Protein AF-A0AA87IPM8-F1 (afdb_monomer_lite)

Secondary structure (DSSP, 8-state):
---SPPPGGGSS-SSS--HHHHHHT-----S--S---SS--HHHHHHHHHHTHHHHHHHHHHH--SEEEEETTHHHHHHHHT--EEE-TTS-EEEEETTEEEEEE--TTSSS-HHHHHHHHHHHHHHTT-

Sequence (130 aa):
MQQGFPPYKKLIPSHSASITDGLLSIATTNIKKTGGAGQSNLKEIKEHARFNKALWMKEIEIMNPDIVICGGTFSIIQEILGFDVTEFDSGANIGKYEDRLFIDFNHPMYRISPKLFYAYFKETMQTLGY

Structure (mmCIF, N/CA/C/O backbone):
data_AF-A0AA87IPM8-F1
#
_entry.id   AF-A0AA87IPM8-F1
#
loop_
_atom_site.group_PDB
_atom_site.id
_atom_site.type_symbol
_atom_site.label_atom_id
_atom_site.label_alt_id
_atom_site.label_comp_id
_atom_site.label_asym_id
_atom_site.label_entity_id
_atom_site.label_seq_id
_atom_site.pdbx_PDB_ins_code
_atom_site.Cartn_x
_atom_site.Cartn_y
_atom_site.Cartn_z
_atom_site.occupancy
_atom_site.B_iso_or_equiv
_atom_site.auth_seq_id
_atom_site.auth_comp_id
_atom_site.auth_asym_id
_atom_site.auth_atom_id
_atom_site.pdbx_PDB_model_num
ATOM 1 N N . MET A 1 1 ? 0.864 13.233 -39.295 1.00 46.19 1 MET A N 1
ATOM 2 C CA . MET A 1 1 ? 2.126 12.506 -39.556 1.00 46.19 1 MET A CA 1
ATOM 3 C C . MET A 1 1 ? 2.893 12.387 -38.246 1.00 46.19 1 MET A C 1
ATOM 5 O O . MET A 1 1 ? 3.299 13.410 -37.714 1.00 46.19 1 MET A O 1
ATOM 9 N N . GLN A 1 2 ? 3.020 11.178 -37.690 1.00 47.06 2 GLN A N 1
ATOM 10 C CA . GLN A 1 2 ? 3.902 10.908 -36.547 1.00 47.06 2 GLN A CA 1
ATOM 11 C C . GLN A 1 2 ? 5.350 10.868 -37.055 1.00 47.06 2 GLN A C 1
ATOM 13 O O . GLN A 1 2 ? 5.671 10.092 -37.952 1.00 47.06 2 GLN A O 1
ATOM 18 N N . GLN A 1 3 ? 6.199 11.749 -36.528 1.00 57.28 3 GLN A N 1
ATOM 19 C CA . GLN A 1 3 ? 7.603 11.876 -36.911 1.00 57.28 3 GLN A CA 1
ATOM 20 C C . GLN A 1 3 ? 8.435 10.723 -36.333 1.00 57.28 3 GLN A C 1
ATOM 22 O O . GLN A 1 3 ? 8.852 10.783 -35.183 1.00 57.28 3 GLN A O 1
ATOM 27 N N . GLY A 1 4 ? 8.650 9.656 -37.106 1.00 66.00 4 GLY A N 1
ATOM 28 C CA . GLY A 1 4 ? 9.653 8.625 -36.793 1.00 66.00 4 GLY A CA 1
ATOM 29 C C . GLY A 1 4 ? 9.378 7.733 -35.573 1.00 66.00 4 GLY A C 1
ATOM 30 O O . GLY A 1 4 ? 10.166 6.831 -35.306 1.00 66.00 4 GLY A O 1
ATOM 31 N N . PHE A 1 5 ? 8.270 7.924 -34.853 1.00 52.34 5 PHE A N 1
ATOM 32 C CA . PHE A 1 5 ? 7.871 7.030 -33.767 1.00 52.34 5 PHE A CA 1
ATOM 33 C C . PHE A 1 5 ? 7.184 5.776 -34.326 1.00 52.34 5 PHE A C 1
ATOM 35 O O . PHE A 1 5 ? 6.280 5.901 -35.160 1.00 52.34 5 PHE A O 1
ATOM 42 N N . PRO A 1 6 ? 7.574 4.563 -33.888 1.00 60.72 6 PRO A N 1
ATOM 43 C CA . PRO A 1 6 ? 6.899 3.350 -34.317 1.00 60.72 6 PRO A CA 1
ATOM 44 C C . PRO A 1 6 ? 5.420 3.389 -33.88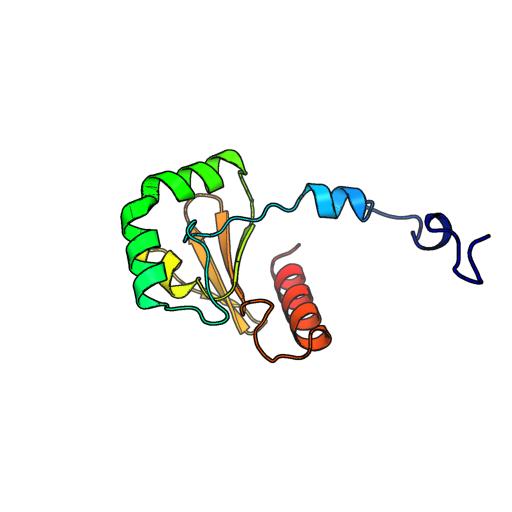8 1.00 60.72 6 PRO A C 1
ATOM 46 O O . PRO A 1 6 ? 5.105 3.881 -32.802 1.00 60.72 6 PRO A O 1
ATOM 49 N N . PRO A 1 7 ? 4.497 2.863 -34.714 1.00 62.78 7 PRO A N 1
ATOM 50 C CA . PRO A 1 7 ? 3.089 2.756 -34.353 1.00 62.78 7 PRO A CA 1
ATOM 51 C C . PRO A 1 7 ? 2.935 1.998 -33.033 1.00 62.78 7 PRO A C 1
ATOM 53 O O . PRO A 1 7 ? 3.564 0.957 -32.865 1.00 62.78 7 PRO A O 1
ATOM 56 N N . TYR A 1 8 ? 2.052 2.463 -32.145 1.00 53.88 8 TYR A N 1
ATOM 57 C CA . TYR A 1 8 ? 1.788 1.850 -30.831 1.00 53.88 8 TYR A CA 1
ATOM 58 C C . TYR A 1 8 ? 1.608 0.320 -30.902 1.00 53.88 8 TYR A C 1
ATOM 60 O O . TYR A 1 8 ? 2.150 -0.422 -30.092 1.00 53.88 8 TYR A O 1
ATOM 68 N N . LYS A 1 9 ? 0.946 -0.166 -31.961 1.00 55.66 9 LYS A N 1
ATOM 69 C CA . LYS A 1 9 ? 0.723 -1.597 -32.221 1.00 55.66 9 LYS A CA 1
ATOM 70 C C . LYS A 1 9 ? 1.999 -2.426 -32.449 1.00 55.66 9 LYS A C 1
ATOM 72 O O . LYS A 1 9 ? 1.942 -3.636 -32.297 1.00 55.66 9 LYS A O 1
ATOM 77 N N . LYS A 1 10 ? 3.130 -1.814 -32.825 1.00 54.72 10 LYS A N 1
ATOM 78 C CA . LYS A 1 10 ? 4.421 -2.505 -33.026 1.00 54.72 10 LYS A CA 1
ATOM 79 C C . LYS A 1 10 ? 5.241 -2.656 -31.740 1.00 54.72 10 LYS A C 1
ATOM 81 O O . LYS A 1 10 ? 6.250 -3.349 -31.768 1.00 54.72 10 LYS A O 1
ATOM 86 N N . LEU A 1 11 ? 4.842 -2.002 -30.648 1.00 56.22 11 LEU A N 1
ATOM 87 C CA . LEU A 1 11 ? 5.552 -2.038 -29.365 1.00 56.22 11 LEU A CA 1
ATOM 88 C C . LEU A 1 11 ? 5.028 -3.113 -28.408 1.00 56.22 11 LEU A C 1
ATOM 90 O O . LEU A 1 11 ? 5.599 -3.271 -27.337 1.00 56.22 11 LEU A O 1
ATOM 94 N N . ILE A 1 12 ? 3.961 -3.830 -28.771 1.00 55.81 12 ILE A N 1
ATOM 95 C CA . ILE A 1 12 ? 3.390 -4.897 -27.947 1.00 55.81 12 ILE A CA 1
ATOM 96 C C . ILE A 1 12 ? 3.920 -6.227 -28.495 1.00 55.81 12 ILE A C 1
ATOM 98 O O . ILE A 1 12 ? 3.480 -6.648 -29.569 1.00 55.81 12 ILE A O 1
ATOM 102 N N . PRO A 1 13 ? 4.878 -6.890 -27.822 1.00 51.78 13 PRO A N 1
ATOM 103 C CA . PRO A 1 13 ? 5.239 -8.254 -28.164 1.00 51.78 13 PRO A CA 1
ATOM 104 C C . PRO A 1 13 ? 4.005 -9.133 -27.973 1.00 51.78 13 PRO A C 1
ATOM 106 O O . PRO A 1 13 ? 3.280 -9.015 -26.988 1.00 51.78 13 PRO A O 1
ATOM 109 N N . SER A 1 14 ? 3.753 -10.012 -28.933 1.00 55.81 14 SER A N 1
ATOM 110 C CA . SER A 1 14 ? 2.668 -10.980 -28.877 1.00 55.81 14 SER A CA 1
ATOM 111 C C . SER A 1 14 ? 2.956 -12.050 -27.817 1.00 55.81 14 SER A C 1
ATOM 113 O O . SER A 1 14 ? 3.456 -13.115 -28.170 1.00 55.81 14 SER A O 1
ATOM 115 N N . HIS A 1 15 ? 2.670 -11.767 -26.544 1.00 52.03 15 HIS A N 1
ATOM 116 C CA . HIS A 1 15 ? 2.249 -12.721 -25.506 1.00 52.03 15 HIS A CA 1
ATOM 117 C C . HIS A 1 15 ? 1.849 -11.964 -24.222 1.00 52.03 15 HIS A C 1
ATOM 119 O O . HIS A 1 15 ? 2.567 -11.068 -23.796 1.00 52.03 15 HIS A O 1
ATOM 125 N N . SER A 1 16 ? 0.721 -12.377 -23.622 1.00 56.22 16 SER A N 1
ATOM 126 C CA . SER A 1 16 ? 0.261 -12.126 -22.236 1.00 56.22 16 SER A CA 1
ATOM 127 C C . SER A 1 16 ? 0.065 -10.668 -21.759 1.00 56.22 16 SER A C 1
ATOM 129 O O . SER A 1 16 ? 1.033 -9.971 -21.492 1.00 56.22 16 SER A O 1
ATOM 131 N N . ALA A 1 17 ? -1.212 -10.292 -21.561 1.00 57.84 17 ALA A N 1
ATOM 132 C CA . ALA A 1 17 ? -1.760 -9.046 -20.987 1.00 57.84 17 ALA A CA 1
ATOM 133 C C . ALA A 1 17 ? -1.382 -7.726 -21.695 1.00 57.84 17 ALA A C 1
ATOM 135 O O . ALA A 1 17 ? -0.217 -7.351 -21.816 1.00 57.84 17 ALA A O 1
ATOM 136 N N . SER A 1 18 ? -2.386 -6.970 -22.153 1.00 74.31 18 SER A N 1
ATOM 137 C CA . SER A 1 18 ? -2.154 -5.618 -22.672 1.00 74.31 18 SER A CA 1
ATOM 138 C C . SER A 1 18 ? -1.695 -4.701 -21.534 1.00 74.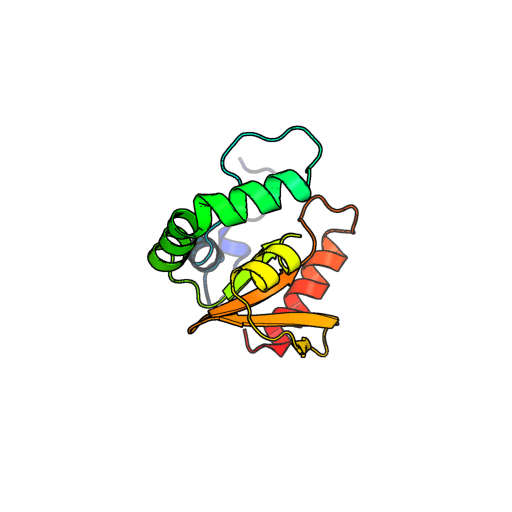31 18 SER A C 1
ATOM 140 O O . SER A 1 18 ? -2.193 -4.808 -20.416 1.00 74.31 18 SER A O 1
ATOM 142 N N . ILE A 1 19 ? -0.828 -3.719 -21.819 1.00 78.44 19 ILE A N 1
ATOM 143 C CA . ILE A 1 19 ? -0.543 -2.607 -20.885 1.00 78.44 19 ILE A CA 1
ATOM 144 C C . ILE A 1 19 ? -1.859 -1.984 -20.390 1.00 78.44 19 ILE A C 1
ATOM 146 O O . ILE A 1 19 ? -1.964 -1.574 -19.239 1.00 78.44 19 ILE A O 1
ATOM 150 N N . THR A 1 20 ? -2.876 -1.945 -21.255 1.00 81.62 20 THR A N 1
ATOM 151 C CA . THR A 1 20 ? -4.227 -1.497 -20.909 1.00 81.62 20 THR A CA 1
ATOM 152 C C . THR A 1 20 ? -4.846 -2.330 -19.791 1.00 81.62 20 THR A C 1
ATOM 154 O O . THR A 1 20 ? -5.390 -1.748 -18.862 1.00 81.62 20 THR A O 1
ATOM 157 N N . ASP A 1 21 ? -4.732 -3.656 -19.848 1.00 82.38 21 ASP A N 1
ATOM 158 C CA . ASP A 1 21 ? -5.311 -4.549 -18.841 1.00 82.38 21 ASP A CA 1
ATOM 159 C C . ASP A 1 21 ? -4.626 -4.337 -17.486 1.00 82.38 21 ASP A C 1
ATOM 161 O O . ASP A 1 21 ? -5.298 -4.213 -16.467 1.00 82.38 21 ASP A O 1
ATOM 165 N N . GLY A 1 22 ? -3.296 -4.178 -17.490 1.00 83.06 22 GLY A N 1
ATOM 166 C CA . GLY A 1 22 ? -2.535 -3.861 -16.279 1.00 83.06 22 GLY A CA 1
ATOM 167 C C . GLY A 1 22 ? -2.855 -2.480 -15.696 1.00 83.06 22 GLY A C 1
ATOM 168 O O . GLY A 1 22 ? -2.867 -2.304 -14.484 1.00 83.06 22 GLY A O 1
ATOM 169 N N . LEU A 1 23 ? -3.155 -1.481 -16.531 1.00 85.00 23 LEU A N 1
ATOM 170 C CA . LEU A 1 23 ? -3.605 -0.175 -16.036 1.00 85.00 23 LEU A CA 1
ATOM 171 C C . LEU A 1 23 ? -5.018 -0.240 -15.442 1.00 85.00 23 LEU A C 1
ATOM 173 O O . LEU A 1 23 ? -5.306 0.486 -14.494 1.00 85.00 23 LEU A O 1
ATOM 177 N N . LEU A 1 24 ? -5.887 -1.101 -15.979 1.00 88.19 24 LEU A N 1
ATOM 178 C CA . LEU A 1 24 ? -7.244 -1.310 -15.467 1.00 88.19 24 LEU A CA 1
ATOM 179 C C . LEU A 1 24 ? -7.276 -2.116 -14.160 1.00 88.19 24 LEU A C 1
ATOM 181 O O . LEU A 1 24 ? -8.267 -2.039 -13.439 1.00 88.19 24 LEU A O 1
ATOM 185 N N . SER A 1 25 ? -6.205 -2.842 -13.827 1.00 88.69 25 SER A N 1
ATOM 186 C CA . SER A 1 25 ? -6.069 -3.571 -12.559 1.00 88.69 25 SER A CA 1
ATOM 187 C C . SER A 1 25 ? -5.471 -2.732 -11.424 1.00 88.69 25 SER A C 1
ATOM 189 O O . SER A 1 25 ? -5.160 -3.271 -10.365 1.00 88.69 25 SER A O 1
ATOM 191 N N . ILE A 1 26 ? -5.263 -1.427 -11.629 1.00 92.50 26 ILE A N 1
ATOM 192 C CA . ILE A 1 26 ? -4.665 -0.530 -10.635 1.00 92.50 26 ILE A CA 1
ATOM 193 C C . ILE A 1 26 ? -5.683 0.531 -10.225 1.00 92.50 26 ILE A C 1
ATOM 195 O O . ILE A 1 26 ? -6.271 1.219 -11.057 1.00 92.50 26 ILE A O 1
ATOM 199 N N . ALA A 1 27 ? -5.820 0.725 -8.916 1.00 94.62 27 ALA A N 1
ATOM 200 C CA . ALA A 1 27 ? -6.545 1.841 -8.331 1.00 94.62 27 ALA A CA 1
ATOM 201 C C . ALA A 1 27 ? -5.634 2.620 -7.377 1.00 94.62 27 ALA A C 1
ATOM 203 O O . ALA A 1 27 ? -4.655 2.092 -6.849 1.00 94.62 27 ALA A O 1
ATOM 204 N N . THR A 1 28 ? -5.947 3.897 -7.160 1.00 93.94 28 THR A N 1
ATOM 205 C CA . THR A 1 28 ? -5.202 4.744 -6.223 1.00 93.94 28 THR A CA 1
ATOM 206 C C . THR A 1 28 ? -6.160 5.440 -5.278 1.00 93.94 28 THR A C 1
ATOM 208 O O . THR A 1 28 ? -7.229 5.903 -5.674 1.00 93.94 28 THR A O 1
ATOM 211 N N . THR A 1 29 ? -5.770 5.525 -4.011 1.00 94.06 29 THR A N 1
ATOM 212 C CA . THR A 1 29 ? -6.486 6.307 -3.013 1.00 94.06 29 THR A CA 1
ATOM 213 C C . THR A 1 29 ? -5.504 6.943 -2.040 1.00 94.06 29 THR A C 1
ATOM 215 O O . THR A 1 29 ? -4.444 6.391 -1.751 1.00 94.06 29 THR A O 1
ATOM 218 N N . ASN A 1 30 ? -5.870 8.111 -1.520 1.00 91.94 30 ASN A N 1
ATOM 219 C CA . ASN A 1 30 ? -5.135 8.783 -0.459 1.00 91.94 30 ASN A CA 1
ATOM 220 C C . ASN A 1 30 ? -5.842 8.579 0.882 1.00 91.94 30 ASN A C 1
ATOM 222 O O . ASN A 1 30 ? -7.055 8.765 0.980 1.00 91.94 30 ASN A O 1
ATOM 226 N N . ILE A 1 31 ? -5.067 8.305 1.932 1.00 92.31 31 ILE A N 1
ATOM 227 C CA . ILE A 1 31 ? -5.567 8.217 3.314 1.00 92.31 31 ILE A CA 1
ATOM 228 C C . ILE A 1 31 ? -6.070 9.588 3.804 1.00 92.31 31 ILE A C 1
ATOM 230 O O . ILE A 1 31 ? -7.081 9.694 4.496 1.00 92.31 31 ILE A O 1
ATOM 234 N N . LYS A 1 32 ? -5.371 10.660 3.413 1.00 90.94 32 LYS A N 1
ATOM 235 C CA . LYS A 1 32 ? -5.775 12.050 3.640 1.00 90.94 32 LYS A CA 1
ATOM 236 C C . LYS A 1 32 ? -6.401 12.603 2.359 1.00 90.94 32 LYS A C 1
ATOM 238 O O . LYS A 1 32 ? -5.745 12.636 1.323 1.00 90.94 32 LYS A O 1
ATOM 243 N N . LYS A 1 33 ? -7.657 13.054 2.428 1.00 88.38 33 LYS A N 1
ATOM 244 C CA . LYS A 1 33 ? -8.416 13.547 1.257 1.00 88.38 33 LYS A CA 1
ATOM 245 C C . LYS A 1 33 ? -8.328 15.053 1.025 1.00 88.38 33 LYS A C 1
ATOM 247 O O . LYS A 1 33 ? -8.708 15.537 -0.033 1.00 88.38 33 LYS A O 1
ATOM 252 N N . THR A 1 34 ? -7.845 15.806 2.003 1.00 85.06 34 THR A N 1
ATOM 253 C CA . THR A 1 34 ? -7.618 17.245 1.841 1.00 85.06 34 THR A CA 1
ATOM 254 C C . THR A 1 34 ? -6.404 17.485 0.948 1.00 85.06 34 THR A C 1
ATOM 256 O O . THR A 1 34 ? -5.432 16.730 1.030 1.00 85.06 34 THR A O 1
ATOM 259 N N . GLY A 1 35 ? -6.413 18.573 0.179 1.00 76.12 35 GLY A N 1
ATOM 260 C CA . GLY A 1 35 ? -5.245 18.996 -0.595 1.00 76.12 35 GLY A CA 1
ATOM 261 C C . GLY A 1 35 ? -3.984 19.140 0.268 1.00 76.12 35 GLY A C 1
ATOM 262 O O . GLY A 1 35 ? -4.053 19.500 1.446 1.00 76.12 35 GLY A O 1
ATOM 263 N N . GLY A 1 36 ? -2.834 18.820 -0.322 1.00 69.25 36 GLY A N 1
ATOM 264 C CA . GLY A 1 36 ? -1.517 19.010 0.282 1.00 69.25 36 GLY A CA 1
ATOM 265 C C . GLY A 1 36 ? -0.777 20.202 -0.324 1.00 69.25 36 GLY A C 1
ATOM 266 O O . GLY A 1 36 ? -1.125 20.688 -1.399 1.00 69.25 36 GLY A O 1
ATOM 267 N N . ALA A 1 37 ? 0.270 20.648 0.365 1.00 71.94 37 ALA A N 1
ATOM 268 C CA . ALA A 1 37 ? 1.309 21.497 -0.214 1.00 71.94 37 ALA A CA 1
ATOM 269 C C . ALA A 1 37 ? 2.466 20.616 -0.734 1.00 71.94 37 ALA A C 1
ATOM 271 O O . ALA A 1 37 ? 2.373 19.391 -0.734 1.00 71.94 37 ALA A O 1
ATOM 272 N N . GLY A 1 38 ? 3.599 21.209 -1.123 1.00 73.44 38 GLY A N 1
ATOM 273 C CA . GLY A 1 38 ? 4.798 20.462 -1.546 1.00 73.44 38 GLY A CA 1
ATOM 274 C C . GLY A 1 38 ? 5.479 19.624 -0.447 1.00 73.44 38 GLY A C 1
ATOM 275 O O . GLY A 1 38 ? 6.564 19.095 -0.674 1.00 73.44 38 GLY A O 1
ATOM 276 N N . GLN A 1 39 ? 4.884 19.529 0.745 1.00 74.31 39 GLN A N 1
ATOM 277 C CA . GLN A 1 39 ? 5.380 18.765 1.887 1.00 74.31 39 GLN A CA 1
ATOM 278 C C . GLN A 1 39 ? 4.235 17.990 2.544 1.00 74.31 39 GLN A C 1
ATOM 280 O O . GLN A 1 39 ? 3.089 18.439 2.555 1.00 74.31 39 GLN A O 1
ATOM 285 N N . SER A 1 40 ? 4.570 16.833 3.112 1.00 80.50 40 SER A N 1
ATOM 286 C CA . SER A 1 40 ? 3.638 15.970 3.840 1.00 80.50 40 SER A CA 1
ATOM 287 C C . SER A 1 40 ? 3.930 16.010 5.338 1.00 80.50 40 SER A C 1
ATOM 289 O O . SER A 1 40 ? 5.086 15.909 5.744 1.00 80.50 40 SER A O 1
ATOM 291 N N . ASN A 1 41 ? 2.886 16.120 6.162 1.00 88.06 41 ASN A N 1
ATOM 292 C CA . ASN A 1 41 ? 2.990 16.035 7.617 1.00 88.06 41 ASN A CA 1
ATOM 293 C C . ASN A 1 41 ? 2.482 14.664 8.089 1.00 88.06 41 ASN A C 1
ATOM 295 O O . ASN A 1 41 ? 1.280 14.407 8.088 1.00 88.06 41 ASN A O 1
ATOM 299 N N . LEU A 1 42 ? 3.398 13.783 8.506 1.00 88.44 42 LEU A N 1
ATOM 300 C CA . LEU A 1 42 ? 3.061 12.420 8.937 1.00 88.44 42 LEU A CA 1
ATOM 301 C C . LEU A 1 42 ? 2.107 12.383 10.137 1.00 88.44 42 LEU A C 1
ATOM 303 O O . LEU A 1 42 ? 1.261 11.494 10.207 1.00 88.44 42 LEU A O 1
ATOM 307 N N . LYS A 1 43 ? 2.205 13.348 11.060 1.00 91.88 43 LYS A N 1
ATOM 308 C CA . LYS A 1 43 ? 1.303 13.431 12.215 1.00 91.88 43 LYS A CA 1
ATOM 309 C C . LYS A 1 43 ? -0.128 13.712 11.762 1.00 91.88 43 LYS A C 1
ATOM 311 O O . LYS A 1 43 ? -1.042 13.000 12.162 1.00 91.88 43 LYS A O 1
ATOM 316 N N . GLU A 1 44 ? -0.298 14.688 10.877 1.00 92.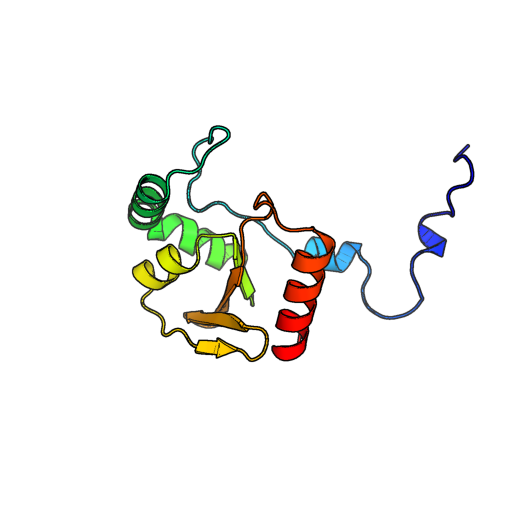62 44 GLU A N 1
ATOM 317 C CA . GLU A 1 44 ? -1.603 15.045 10.314 1.00 92.62 44 GLU A CA 1
ATOM 318 C C . GLU A 1 44 ? -2.190 13.882 9.491 1.00 92.62 44 GLU A C 1
ATOM 320 O O . GLU A 1 44 ? -3.360 13.535 9.637 1.00 92.62 44 GLU A O 1
ATOM 325 N N . ILE A 1 45 ? -1.366 13.217 8.668 1.00 93.69 45 ILE A N 1
ATOM 326 C CA . ILE A 1 45 ? -1.782 12.026 7.908 1.00 93.69 45 ILE A CA 1
ATOM 327 C C . ILE A 1 45 ? -2.275 10.935 8.859 1.00 93.69 45 ILE A C 1
ATOM 329 O O . ILE A 1 45 ? -3.341 10.368 8.632 1.00 93.69 45 ILE A O 1
ATOM 333 N N . LYS A 1 46 ? -1.535 10.663 9.938 1.00 95.56 46 LYS A N 1
ATOM 334 C CA . LYS A 1 46 ? -1.898 9.664 10.948 1.00 95.56 46 LYS A CA 1
ATOM 335 C C . LYS A 1 46 ? -3.196 10.016 11.678 1.00 95.56 46 LYS A C 1
ATOM 337 O O . LYS A 1 46 ? -4.017 9.131 11.916 1.00 95.56 46 LYS A O 1
ATOM 342 N N . GLU A 1 47 ? -3.407 11.284 12.016 1.00 95.25 47 GLU A N 1
ATOM 343 C CA . GLU A 1 47 ? -4.654 11.763 12.624 1.00 95.25 47 GLU A CA 1
ATOM 344 C C . GLU A 1 47 ? -5.848 11.546 11.684 1.00 95.25 47 GLU A C 1
ATOM 346 O O . GLU A 1 47 ? -6.844 10.944 12.090 1.00 95.25 47 GLU A O 1
ATOM 351 N N . HIS A 1 48 ? -5.720 11.918 10.406 1.00 95.06 48 HIS A N 1
ATOM 352 C CA . HIS A 1 48 ? -6.754 11.656 9.401 1.00 95.06 48 HIS A CA 1
ATOM 353 C C . HIS A 1 48 ? -6.992 10.164 9.160 1.00 95.06 48 HIS A C 1
ATOM 355 O O . HIS A 1 48 ? -8.144 9.758 9.016 1.00 95.06 48 HIS A O 1
ATOM 361 N N . ALA A 1 49 ? -5.930 9.356 9.135 1.00 96.00 49 ALA A N 1
ATOM 362 C CA . ALA A 1 49 ? -6.009 7.910 8.961 1.00 96.00 49 ALA A CA 1
ATOM 363 C C . ALA A 1 49 ? -6.827 7.256 10.077 1.00 96.00 49 ALA A C 1
ATOM 365 O O . ALA A 1 49 ? -7.683 6.413 9.815 1.00 96.00 49 ALA A O 1
ATOM 366 N N . ARG A 1 50 ? -6.591 7.671 11.327 1.00 96.81 50 ARG A N 1
ATOM 367 C CA . ARG A 1 50 ? -7.333 7.177 12.491 1.00 96.81 50 ARG A CA 1
ATOM 368 C C . ARG A 1 50 ? -8.779 7.653 12.474 1.00 96.81 50 ARG A C 1
ATOM 370 O O . ARG A 1 50 ? -9.682 6.834 12.605 1.00 96.81 50 ARG A O 1
ATOM 377 N N . PHE A 1 51 ? -8.994 8.955 12.283 1.00 96.81 51 PHE A N 1
ATOM 378 C CA . PHE A 1 51 ? -10.329 9.554 12.309 1.00 96.81 51 PHE A CA 1
ATOM 379 C C . PHE A 1 51 ? -11.238 8.983 11.211 1.00 96.81 51 PHE A C 1
ATOM 381 O O . PHE A 1 51 ? -12.392 8.657 11.468 1.00 96.81 51 PHE A O 1
ATOM 388 N N . ASN A 1 52 ? -10.700 8.787 10.004 1.00 96.00 52 ASN A N 1
ATOM 389 C CA . ASN A 1 52 ? -11.455 8.312 8.844 1.00 96.00 52 ASN A CA 1
ATOM 390 C C . ASN A 1 52 ? -11.298 6.807 8.575 1.00 96.00 52 ASN A C 1
ATOM 392 O O . ASN A 1 52 ? -11.559 6.382 7.450 1.00 96.00 52 ASN A O 1
ATOM 396 N N . LYS A 1 53 ? -10.888 5.997 9.568 1.00 96.31 53 LYS A N 1
ATOM 397 C CA . LYS A 1 53 ? -10.634 4.549 9.401 1.00 96.31 53 LYS A CA 1
ATOM 398 C C . LYS A 1 53 ? -11.726 3.831 8.616 1.00 96.31 53 LYS A C 1
ATOM 400 O O . LYS A 1 53 ? -11.437 3.153 7.637 1.00 96.31 53 LYS A O 1
ATOM 405 N N . ALA A 1 54 ? -12.979 4.018 9.023 1.00 96.81 54 ALA A N 1
ATOM 406 C CA . ALA A 1 54 ? -14.116 3.363 8.386 1.00 96.81 54 ALA A CA 1
ATOM 407 C C . ALA A 1 54 ? -14.269 3.739 6.900 1.00 96.81 54 ALA A C 1
ATOM 409 O O . ALA A 1 54 ? -14.620 2.889 6.090 1.00 96.81 54 ALA A O 1
ATOM 410 N N . LEU A 1 55 ? -13.976 4.991 6.531 1.00 96.31 55 LEU A N 1
ATOM 411 C CA . LEU A 1 55 ? -14.144 5.476 5.162 1.00 96.31 55 LEU A CA 1
ATOM 412 C C . LEU A 1 55 ? -13.097 4.885 4.218 1.00 96.31 55 LEU A C 1
ATOM 414 O O . LEU A 1 55 ? -13.463 4.325 3.191 1.00 96.31 55 LEU A O 1
ATOM 418 N N . TRP A 1 56 ? -11.807 4.965 4.553 1.00 96.00 56 TRP A N 1
ATOM 419 C CA . TRP A 1 56 ? -10.774 4.437 3.654 1.00 96.00 56 TRP A CA 1
ATOM 420 C C . TRP A 1 56 ? -10.717 2.904 3.662 1.00 96.00 56 TRP A C 1
ATOM 422 O O . TRP A 1 56 ? -10.396 2.313 2.636 1.00 96.00 56 TRP A O 1
ATOM 432 N N . MET A 1 57 ? -11.110 2.237 4.754 1.00 96.25 57 MET A N 1
ATOM 433 C CA . MET A 1 57 ? -11.329 0.785 4.721 1.00 96.25 57 MET A CA 1
ATOM 434 C C . MET A 1 57 ? -12.486 0.414 3.792 1.00 96.25 57 MET A C 1
ATOM 436 O O . MET A 1 57 ? -12.373 -0.558 3.051 1.00 96.25 57 MET A O 1
ATOM 440 N N . LYS A 1 58 ? -13.564 1.214 3.759 1.00 96.88 58 LYS A N 1
ATOM 441 C CA . LYS A 1 58 ? -14.656 1.003 2.801 1.00 96.88 58 LYS A CA 1
ATOM 442 C C . LYS A 1 58 ? -14.194 1.183 1.355 1.00 96.88 58 LYS A C 1
ATOM 444 O O . LYS A 1 58 ? -14.643 0.451 0.482 1.00 96.88 58 LYS A O 1
ATOM 449 N N . GLU A 1 59 ? -13.280 2.114 1.090 1.00 97.00 59 GLU A N 1
ATOM 450 C CA . GLU A 1 59 ? -12.659 2.244 -0.234 1.00 97.00 59 GLU A CA 1
ATOM 451 C C . GLU A 1 59 ? -11.843 0.998 -0.604 1.00 97.00 59 GLU A C 1
ATOM 453 O O . GLU A 1 59 ? -11.979 0.507 -1.721 1.00 97.00 59 GLU A O 1
ATOM 458 N N . ILE A 1 60 ? -11.036 0.461 0.321 1.00 96.38 60 ILE A N 1
ATOM 459 C CA . ILE A 1 60 ? -10.294 -0.795 0.106 1.00 96.38 60 ILE A CA 1
ATOM 460 C C . ILE A 1 60 ? -11.261 -1.949 -0.173 1.00 96.38 60 ILE A C 1
ATOM 462 O O . ILE A 1 60 ? -11.022 -2.728 -1.088 1.00 96.38 60 ILE A O 1
ATOM 466 N N . GLU A 1 61 ? -12.369 -2.038 0.561 1.00 96.06 61 GLU A N 1
ATOM 467 C CA . GLU A 1 61 ? -13.408 -3.046 0.329 1.00 96.06 61 GLU A CA 1
ATOM 468 C C . GLU A 1 61 ? -14.030 -2.914 -1.072 1.00 96.06 61 GLU A C 1
ATOM 470 O O . GLU A 1 61 ? -14.164 -3.910 -1.773 1.00 96.06 61 GLU A O 1
ATOM 475 N N . ILE A 1 62 ? -14.367 -1.692 -1.507 1.00 96.06 62 ILE A N 1
ATOM 476 C CA . ILE A 1 62 ? -14.959 -1.426 -2.831 1.00 96.06 62 ILE A CA 1
ATOM 477 C C . ILE A 1 62 ? -13.983 -1.764 -3.962 1.00 96.06 62 ILE A C 1
ATOM 479 O O . ILE A 1 62 ? -14.389 -2.342 -4.967 1.00 96.06 62 ILE A O 1
ATOM 483 N N . MET A 1 63 ? -12.711 -1.384 -3.819 1.00 95.38 63 MET A N 1
ATOM 484 C CA . MET A 1 63 ? -11.674 -1.683 -4.813 1.00 95.38 63 MET A CA 1
ATOM 485 C C . MET A 1 63 ? -11.285 -3.165 -4.811 1.00 95.38 63 MET A C 1
ATOM 487 O O . MET A 1 63 ? -10.785 -3.658 -5.815 1.00 95.38 63 MET A O 1
ATOM 491 N N . ASN A 1 64 ? -11.496 -3.841 -3.680 1.00 95.19 64 ASN A N 1
ATOM 492 C CA . ASN A 1 64 ? -11.143 -5.227 -3.409 1.00 95.19 64 ASN A CA 1
ATOM 493 C C . ASN A 1 64 ? -9.766 -5.659 -3.962 1.00 95.19 64 ASN A C 1
ATOM 495 O O . ASN A 1 64 ? -9.698 -6.601 -4.751 1.00 95.19 64 ASN A O 1
ATOM 499 N N . PRO A 1 65 ? -8.669 -4.977 -3.587 1.00 96.00 65 PRO A N 1
ATOM 500 C CA . PRO A 1 65 ? -7.351 -5.312 -4.103 1.00 96.00 65 PRO A CA 1
ATOM 501 C C . PRO A 1 65 ? -6.779 -6.549 -3.403 1.00 96.00 65 PRO A C 1
ATOM 503 O O . PRO A 1 65 ? -6.934 -6.692 -2.189 1.00 96.00 65 PRO A O 1
ATOM 506 N N . ASP A 1 66 ? -6.025 -7.368 -4.136 1.00 95.44 66 ASP A N 1
ATOM 507 C CA . ASP A 1 66 ? -5.179 -8.418 -3.547 1.00 95.44 66 ASP A CA 1
ATOM 508 C C . ASP A 1 66 ? -3.966 -7.808 -2.814 1.00 95.44 66 ASP A C 1
ATOM 510 O O . ASP A 1 66 ? -3.547 -8.276 -1.751 1.00 95.44 66 ASP A O 1
ATOM 514 N N . ILE A 1 67 ? -3.427 -6.713 -3.369 1.00 95.62 67 ILE A N 1
ATOM 515 C CA . ILE A 1 67 ? -2.239 -6.010 -2.875 1.00 95.62 67 ILE A CA 1
ATOM 516 C C . ILE A 1 67 ? -2.523 -4.517 -2.684 1.00 95.62 67 ILE A C 1
ATOM 518 O O . ILE A 1 67 ? -2.981 -3.824 -3.592 1.00 95.62 67 ILE A O 1
ATOM 522 N N . VAL A 1 68 ? -2.149 -3.993 -1.520 1.00 97.00 68 VAL A N 1
ATOM 523 C CA . VAL A 1 68 ? -2.136 -2.569 -1.187 1.00 97.00 68 VAL A CA 1
ATOM 524 C C . VAL A 1 68 ? -0.691 -2.087 -1.066 1.00 97.00 68 VAL A C 1
ATOM 526 O O . VAL A 1 68 ? 0.045 -2.471 -0.157 1.00 97.00 68 VAL A O 1
ATOM 529 N N . ILE A 1 69 ? -0.284 -1.201 -1.973 1.00 96.00 69 ILE A N 1
ATOM 530 C CA . ILE A 1 69 ? 1.050 -0.590 -1.960 1.00 96.00 69 ILE A CA 1
ATOM 531 C C . ILE A 1 69 ? 1.001 0.687 -1.119 1.00 96.00 69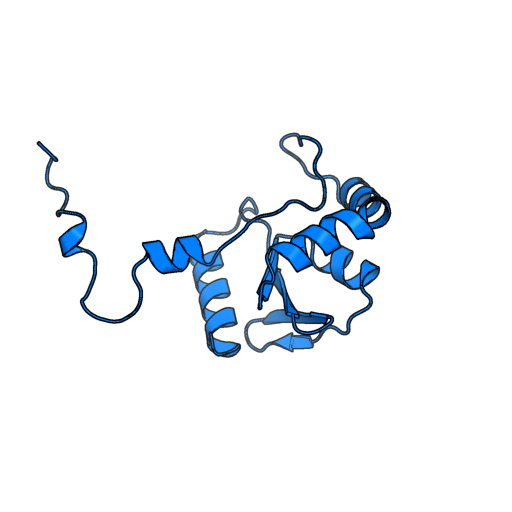 ILE A C 1
ATOM 533 O O . ILE A 1 69 ? 0.365 1.677 -1.490 1.00 96.00 69 ILE A O 1
ATOM 537 N N . CYS A 1 70 ? 1.697 0.689 0.014 1.00 96.31 70 CYS A N 1
ATOM 538 C CA . CYS A 1 70 ? 1.746 1.822 0.928 1.00 96.31 70 CYS A CA 1
ATOM 539 C C . CYS A 1 70 ? 2.903 2.758 0.564 1.00 96.31 70 CYS A C 1
ATOM 541 O O . CYS A 1 70 ? 4.025 2.550 1.012 1.00 96.31 70 CYS A O 1
ATOM 543 N N . GLY A 1 71 ? 2.630 3.816 -0.206 1.00 93.69 71 GLY A N 1
ATOM 544 C CA . GLY A 1 71 ? 3.622 4.821 -0.616 1.00 93.69 71 GLY A CA 1
ATOM 545 C C . GLY A 1 71 ? 4.046 5.777 0.508 1.00 93.69 71 GLY A C 1
ATOM 546 O O . GLY A 1 71 ? 3.665 6.947 0.503 1.00 93.69 71 GLY A O 1
ATOM 547 N N . GLY A 1 72 ? 4.841 5.297 1.465 1.00 92.38 72 GLY A N 1
ATOM 548 C CA . GLY A 1 72 ? 5.335 6.056 2.622 1.00 92.38 72 GLY A CA 1
ATOM 549 C C . GLY A 1 72 ? 4.365 6.106 3.807 1.00 92.38 72 GLY A C 1
ATOM 550 O O . GLY A 1 72 ? 4.517 6.942 4.696 1.00 92.38 72 GLY A O 1
ATOM 551 N N . THR A 1 73 ? 3.349 5.241 3.816 1.00 95.38 73 THR A N 1
ATOM 552 C CA . THR A 1 73 ? 2.279 5.215 4.831 1.00 95.38 73 THR A CA 1
ATOM 553 C C . THR A 1 73 ? 2.162 3.877 5.560 1.00 95.38 73 THR A C 1
ATOM 555 O O . THR A 1 73 ? 1.277 3.724 6.402 1.00 95.38 73 THR A O 1
ATOM 558 N N . PHE A 1 74 ? 3.053 2.922 5.277 1.00 97.06 74 PHE A N 1
ATOM 559 C CA . PHE A 1 74 ? 2.964 1.552 5.784 1.00 97.06 74 PHE A CA 1
ATOM 560 C C . PHE A 1 74 ? 2.923 1.496 7.310 1.00 97.06 74 PHE A C 1
ATOM 562 O O . PHE A 1 74 ? 2.010 0.899 7.865 1.00 97.06 74 PHE A O 1
ATOM 569 N N . SER A 1 75 ? 3.833 2.195 7.993 1.00 96.19 75 SER A N 1
ATOM 570 C CA . SER A 1 75 ? 3.888 2.223 9.461 1.00 96.19 75 SER A CA 1
ATOM 571 C C . SER A 1 75 ? 2.610 2.772 10.106 1.00 96.19 75 SER A C 1
ATOM 573 O O . SER A 1 75 ? 2.160 2.261 11.126 1.00 96.19 75 SER A O 1
ATOM 575 N N . ILE A 1 76 ? 1.976 3.777 9.491 1.00 96.88 76 ILE A N 1
ATOM 576 C CA . ILE A 1 76 ? 0.697 4.332 9.960 1.00 96.88 76 ILE A CA 1
ATOM 577 C C . ILE A 1 76 ? -0.413 3.289 9.818 1.00 96.88 76 ILE A C 1
ATOM 579 O O . ILE A 1 76 ? -1.213 3.107 10.734 1.00 96.88 76 ILE A O 1
ATOM 583 N N . ILE A 1 77 ? -0.474 2.622 8.665 1.00 97.50 77 ILE A N 1
ATOM 584 C CA . ILE A 1 77 ? -1.490 1.608 8.376 1.00 97.50 77 ILE A CA 1
ATOM 585 C C . ILE A 1 77 ? -1.308 0.381 9.273 1.00 97.50 77 ILE A C 1
ATOM 587 O O . ILE A 1 77 ? -2.281 -0.071 9.875 1.00 97.50 77 ILE A O 1
ATOM 591 N N . GLN A 1 78 ? -0.072 -0.092 9.427 1.00 97.75 78 GLN A N 1
ATOM 592 C CA . GLN A 1 78 ? 0.297 -1.190 10.315 1.00 97.75 78 GLN A CA 1
ATOM 593 C C . GLN A 1 78 ? -0.149 -0.914 11.749 1.00 97.75 78 GLN A C 1
ATOM 595 O O . GLN A 1 78 ? -0.807 -1.755 12.351 1.00 97.75 78 GLN A O 1
ATOM 600 N N . GLU A 1 79 ? 0.108 0.285 12.270 1.00 97.44 79 GLU A N 1
ATOM 601 C CA . GLU A 1 79 ? -0.296 0.654 13.627 1.00 97.44 79 GLU A CA 1
ATOM 602 C C . GLU A 1 79 ? -1.826 0.695 13.802 1.00 97.44 79 GLU A C 1
ATOM 604 O O . GLU A 1 79 ? -2.348 0.334 14.855 1.00 97.44 79 GLU A O 1
ATOM 609 N N . ILE A 1 80 ? -2.568 1.150 12.787 1.00 97.56 80 ILE A N 1
ATOM 610 C CA . ILE A 1 80 ? -4.033 1.302 12.857 1.00 97.56 80 ILE A CA 1
ATOM 611 C C . ILE A 1 80 ? -4.770 -0.033 12.681 1.00 97.56 80 ILE A C 1
ATOM 613 O O . ILE A 1 80 ? -5.873 -0.211 13.221 1.00 97.56 80 ILE A O 1
ATOM 617 N N . LEU A 1 81 ? -4.213 -0.933 11.873 1.00 97.31 81 LEU A N 1
ATOM 618 C CA . LEU A 1 81 ? -4.798 -2.240 11.575 1.00 97.31 81 LEU A CA 1
ATOM 619 C C . LEU A 1 81 ? -4.276 -3.343 12.501 1.00 97.31 81 LEU A C 1
ATOM 621 O O . LEU A 1 81 ? -5.009 -4.294 12.753 1.00 97.31 81 LEU A O 1
ATOM 625 N N . GLY A 1 82 ? -3.077 -3.182 13.061 1.00 97.19 82 GLY A N 1
ATOM 626 C CA . GLY A 1 82 ? -2.498 -4.095 14.043 1.00 97.19 82 GLY A CA 1
ATOM 627 C C . GLY A 1 82 ? -2.060 -5.433 13.454 1.00 97.19 82 GLY A C 1
ATOM 628 O O . GLY A 1 82 ? -2.217 -6.452 14.117 1.00 97.19 82 GLY A O 1
ATOM 629 N N . PHE A 1 83 ? -1.560 -5.448 12.215 1.00 97.38 83 PHE A N 1
ATOM 630 C CA . PHE A 1 83 ? -1.011 -6.661 11.606 1.00 97.38 83 PHE A CA 1
ATOM 631 C C . PHE A 1 83 ? 0.481 -6.840 11.908 1.00 97.38 83 PHE A C 1
ATOM 633 O O . PHE A 1 83 ? 1.213 -5.863 12.106 1.00 97.38 83 PHE A O 1
ATOM 640 N N . ASP A 1 84 ? 0.925 -8.096 11.893 1.00 97.12 84 ASP A N 1
ATOM 641 C CA . ASP A 1 84 ? 2.335 -8.460 12.005 1.00 97.12 84 ASP A CA 1
ATOM 642 C C . ASP A 1 84 ? 3.105 -8.093 10.733 1.00 97.12 84 ASP A C 1
ATOM 644 O O . ASP A 1 84 ? 2.569 -8.139 9.621 1.00 97.12 84 ASP A O 1
ATOM 648 N N . VAL A 1 85 ? 4.378 -7.736 10.910 1.00 97.06 85 VAL A N 1
ATOM 649 C CA . VAL A 1 85 ? 5.279 -7.358 9.818 1.00 97.06 85 VAL A CA 1
ATOM 650 C C . VAL A 1 85 ? 6.325 -8.440 9.627 1.00 97.06 85 VAL A C 1
ATOM 652 O O . VAL A 1 85 ? 6.934 -8.905 10.588 1.00 97.06 85 VAL A O 1
ATOM 655 N N . THR A 1 86 ? 6.548 -8.816 8.376 1.00 94.62 86 THR A N 1
ATOM 656 C CA . THR A 1 86 ? 7.656 -9.679 7.966 1.00 94.62 86 THR A CA 1
ATOM 657 C C . THR A 1 86 ? 8.487 -8.941 6.926 1.00 94.62 86 THR A C 1
ATOM 659 O O . THR A 1 86 ? 7.935 -8.318 6.020 1.00 94.62 86 THR A O 1
ATOM 662 N N . GLU A 1 87 ? 9.806 -8.997 7.059 1.00 92.56 87 GLU A N 1
ATOM 663 C CA . GLU A 1 87 ? 10.727 -8.519 6.030 1.00 92.56 87 GLU A CA 1
ATOM 664 C C . GLU A 1 87 ? 10.943 -9.636 5.002 1.00 92.56 87 GLU A C 1
ATOM 666 O O . GLU A 1 87 ? 11.163 -10.791 5.367 1.00 92.56 87 GLU A O 1
ATOM 671 N N . PHE A 1 88 ? 10.829 -9.304 3.721 1.00 86.50 88 PHE A N 1
ATOM 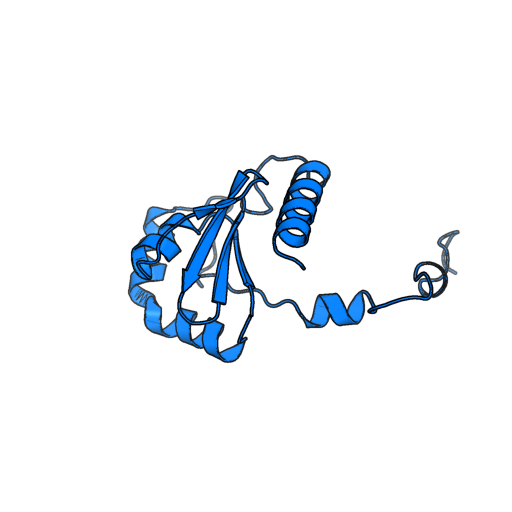672 C CA . PHE A 1 88 ? 11.056 -10.226 2.609 1.00 86.50 88 PHE A CA 1
ATOM 673 C C . PHE A 1 88 ? 12.483 -10.109 2.072 1.00 86.50 88 PHE A C 1
ATOM 675 O O . PHE A 1 88 ? 13.114 -9.071 2.242 1.00 86.50 88 PHE A O 1
ATOM 682 N N . ASP A 1 89 ? 12.956 -11.115 1.330 1.00 83.44 89 ASP A N 1
ATOM 683 C CA . ASP A 1 89 ? 14.331 -11.168 0.797 1.00 83.44 89 ASP A CA 1
ATOM 684 C C . ASP A 1 89 ? 14.711 -9.962 -0.078 1.00 83.44 89 ASP A C 1
ATOM 686 O O . ASP A 1 89 ? 15.881 -9.592 -0.164 1.00 83.44 89 ASP A O 1
ATOM 690 N N . SER A 1 90 ? 13.729 -9.304 -0.708 1.00 84.94 90 SER A N 1
ATOM 691 C CA . SER A 1 90 ? 13.979 -8.066 -1.452 1.00 84.94 90 SER A CA 1
ATOM 692 C C . SER A 1 90 ? 14.382 -6.891 -0.543 1.00 84.94 90 SER A C 1
ATOM 694 O O . SER A 1 90 ? 14.905 -5.899 -1.040 1.00 84.94 90 SER A O 1
ATOM 696 N N . GLY A 1 91 ? 14.113 -6.973 0.763 1.00 86.81 91 GLY A N 1
ATOM 697 C CA . GLY A 1 91 ? 14.206 -5.893 1.751 1.00 86.81 91 GLY A CA 1
ATOM 698 C C . GLY A 1 91 ? 12.885 -5.145 1.980 1.00 86.81 91 GLY A C 1
ATOM 699 O O . GLY A 1 91 ? 12.877 -4.087 2.608 1.00 86.81 91 GLY A O 1
ATOM 700 N N . ALA A 1 92 ? 11.768 -5.655 1.445 1.00 91.75 92 ALA A N 1
ATOM 701 C CA . ALA A 1 92 ? 10.456 -5.025 1.587 1.00 91.75 92 ALA A CA 1
ATOM 702 C C . ALA A 1 92 ? 9.749 -5.533 2.840 1.00 91.75 92 ALA A C 1
ATOM 704 O O . ALA A 1 92 ? 9.699 -6.739 3.075 1.00 91.75 92 ALA A O 1
ATOM 705 N N . ASN A 1 93 ? 9.136 -4.624 3.599 1.00 96.06 93 ASN A N 1
ATOM 706 C CA . ASN A 1 93 ? 8.229 -5.013 4.670 1.00 96.06 93 ASN A CA 1
ATOM 707 C C . ASN A 1 93 ? 6.861 -5.358 4.088 1.00 96.06 93 ASN A C 1
ATOM 709 O O . ASN A 1 93 ? 6.295 -4.596 3.296 1.00 96.06 93 ASN A O 1
ATOM 713 N N . ILE A 1 94 ? 6.319 -6.487 4.526 1.00 95.94 94 ILE A N 1
ATOM 714 C CA . ILE A 1 94 ? 4.974 -6.934 4.191 1.00 95.94 94 ILE A CA 1
ATOM 715 C C . ILE A 1 94 ? 4.163 -7.162 5.458 1.00 95.94 94 ILE A C 1
ATOM 717 O O . ILE A 1 94 ? 4.690 -7.546 6.502 1.00 95.94 94 ILE A O 1
ATOM 721 N N . GLY A 1 95 ? 2.862 -6.939 5.354 1.00 96.62 95 GLY A N 1
ATOM 722 C CA . GLY A 1 95 ? 1.904 -7.283 6.391 1.00 96.62 95 GLY A CA 1
ATOM 723 C C . GLY A 1 95 ? 0.632 -7.829 5.774 1.00 96.62 95 GLY A C 1
ATOM 724 O O . GLY A 1 95 ? 0.246 -7.431 4.676 1.00 96.62 95 GLY A O 1
ATOM 725 N N . LYS A 1 96 ? -0.021 -8.755 6.471 1.00 96.44 96 LYS A N 1
ATOM 726 C CA . LYS A 1 96 ? -1.296 -9.318 6.027 1.00 96.44 96 LYS A CA 1
ATOM 727 C C . LYS A 1 96 ? -2.418 -8.817 6.919 1.00 96.44 96 LYS A C 1
ATOM 729 O O . LYS A 1 96 ? -2.343 -8.941 8.139 1.00 96.44 96 LYS A O 1
ATOM 734 N N . TYR A 1 97 ? -3.471 -8.291 6.308 1.00 96.88 97 TYR A N 1
ATOM 735 C CA . TYR A 1 97 ? -4.689 -7.915 7.016 1.00 96.88 97 TYR A CA 1
ATOM 736 C C . TYR A 1 97 ? -5.900 -8.365 6.215 1.00 96.88 97 TYR A C 1
ATOM 738 O O . TYR A 1 97 ? -6.018 -8.040 5.032 1.00 96.88 97 TYR A O 1
ATOM 746 N N . GLU A 1 98 ? -6.782 -9.126 6.866 1.00 93.31 98 GLU A N 1
ATOM 747 C CA . GLU A 1 98 ? -7.824 -9.901 6.185 1.00 93.31 98 GLU A CA 1
ATOM 748 C C . GLU A 1 98 ? -7.193 -10.761 5.067 1.00 93.31 98 GLU A C 1
ATOM 750 O O . GLU A 1 98 ? -6.165 -11.411 5.285 1.00 93.31 98 GLU A O 1
ATOM 755 N N . ASP A 1 99 ? -7.764 -10.736 3.866 1.00 93.56 99 ASP A N 1
ATOM 756 C CA . ASP A 1 99 ? -7.281 -11.488 2.706 1.00 93.56 99 ASP A CA 1
ATOM 757 C C . ASP A 1 99 ? -6.338 -10.672 1.806 1.00 93.56 99 ASP A C 1
ATOM 759 O O . ASP A 1 99 ? -6.135 -11.019 0.647 1.00 93.56 99 ASP A O 1
ATOM 763 N N . ARG A 1 100 ? -5.744 -9.587 2.328 1.00 94.94 100 ARG A N 1
ATOM 764 C CA . ARG A 1 100 ? -4.956 -8.625 1.538 1.00 94.94 100 ARG A CA 1
ATOM 765 C C . ARG A 1 100 ? -3.522 -8.502 2.030 1.00 94.94 100 ARG A C 1
ATOM 767 O O . ARG A 1 100 ? -3.254 -8.542 3.235 1.00 94.94 100 ARG A O 1
ATOM 774 N N . LEU A 1 101 ? -2.609 -8.291 1.087 1.00 96.31 101 LEU A N 1
ATOM 775 C CA . LEU A 1 101 ? -1.205 -7.989 1.358 1.00 96.31 101 LEU A CA 1
ATOM 776 C C . LEU A 1 101 ? -0.976 -6.479 1.343 1.00 96.31 101 LEU A C 1
ATOM 778 O O . LEU A 1 101 ? -1.313 -5.802 0.379 1.00 96.31 101 LEU A O 1
ATOM 782 N N . PHE A 1 102 ? -0.361 -5.953 2.392 1.00 97.50 102 PHE A N 1
ATOM 783 C CA . PHE A 1 102 ? 0.116 -4.578 2.474 1.00 97.50 102 PHE A CA 1
ATOM 784 C C . PHE A 1 102 ? 1.631 -4.586 2.310 1.00 97.50 102 PHE A C 1
ATOM 786 O O . PHE A 1 102 ? 2.305 -5.378 2.967 1.00 97.50 102 PHE A O 1
ATOM 793 N N . ILE A 1 103 ? 2.167 -3.713 1.456 1.00 96.56 103 ILE A N 1
ATOM 794 C CA . ILE A 1 103 ? 3.602 -3.687 1.143 1.00 96.56 103 ILE A CA 1
ATOM 795 C C . ILE A 1 103 ? 4.165 -2.281 1.334 1.00 96.56 103 ILE A C 1
ATOM 797 O O . ILE A 1 103 ? 3.575 -1.296 0.880 1.00 96.56 103 ILE A O 1
ATOM 801 N N . ASP A 1 104 ? 5.308 -2.192 2.009 1.00 96.00 104 ASP A N 1
ATOM 802 C CA . ASP A 1 104 ? 6.009 -0.947 2.310 1.00 96.00 104 ASP A CA 1
ATOM 803 C C . ASP A 1 104 ? 6.858 -0.471 1.129 1.00 96.00 104 ASP A C 1
ATOM 805 O O . ASP A 1 104 ? 7.841 -1.108 0.747 1.00 96.00 104 ASP A O 1
ATOM 809 N N . PHE A 1 105 ? 6.485 0.672 0.552 1.00 94.50 105 PHE A N 1
ATOM 810 C CA . PHE A 1 105 ? 7.246 1.311 -0.515 1.00 94.50 105 PHE A CA 1
ATOM 811 C C . PHE A 1 105 ? 7.431 2.799 -0.255 1.00 94.50 105 PHE A C 1
ATOM 813 O O . PHE A 1 105 ? 6.584 3.484 0.311 1.00 94.50 105 PHE A O 1
ATOM 820 N N . ASN A 1 106 ? 8.542 3.344 -0.749 1.00 89.25 106 ASN A N 1
ATOM 821 C CA . ASN A 1 106 ? 8.757 4.784 -0.704 1.00 89.25 106 ASN A CA 1
ATOM 822 C C . ASN A 1 106 ? 7.700 5.526 -1.532 1.00 89.25 106 ASN A C 1
ATOM 824 O O . ASN A 1 106 ? 7.249 5.058 -2.578 1.00 89.25 106 ASN A O 1
ATOM 828 N N . HIS A 1 107 ? 7.343 6.729 -1.084 1.00 85.50 107 HIS A N 1
ATOM 829 C CA . HIS A 1 107 ? 6.482 7.614 -1.859 1.00 85.50 107 HIS A CA 1
ATOM 830 C C . HIS A 1 107 ? 7.117 7.905 -3.240 1.00 85.50 107 HIS A C 1
ATOM 832 O O . HIS A 1 107 ? 8.317 8.182 -3.289 1.00 85.50 107 HIS A O 1
ATOM 838 N N . PRO A 1 108 ? 6.360 7.935 -4.356 1.00 78.31 108 PRO A N 1
ATOM 839 C CA . PRO A 1 108 ? 6.931 8.112 -5.701 1.00 78.31 108 PRO A CA 1
ATOM 840 C C . PRO A 1 108 ? 7.741 9.404 -5.904 1.00 78.31 108 PRO A C 1
ATOM 842 O O . PRO A 1 108 ? 8.637 9.452 -6.739 1.00 78.31 108 PRO A O 1
ATOM 845 N N . MET A 1 109 ? 7.442 10.460 -5.137 1.00 79.31 109 MET A N 1
ATOM 846 C CA . MET A 1 109 ? 8.219 11.716 -5.134 1.00 79.31 109 MET A CA 1
ATOM 847 C C . MET A 1 109 ? 9.481 11.689 -4.255 1.00 79.31 109 MET A C 1
ATOM 849 O O . MET A 1 109 ? 10.163 12.708 -4.121 1.00 79.31 109 MET A O 1
ATOM 853 N N . TYR A 1 110 ? 9.791 10.569 -3.605 1.00 81.69 110 TYR A N 1
ATOM 854 C CA . TYR A 1 110 ? 11.035 10.436 -2.861 1.00 81.69 110 TYR A CA 1
ATOM 855 C C . TYR A 1 110 ? 12.226 10.521 -3.827 1.00 81.69 110 TYR A C 1
ATOM 857 O O . TYR A 1 110 ? 12.142 10.090 -4.975 1.00 81.69 110 TYR A O 1
ATOM 865 N N . ARG A 1 111 ? 13.345 11.112 -3.390 1.00 82.38 111 ARG A N 1
ATOM 866 C CA . ARG A 1 111 ? 14.496 11.426 -4.262 1.00 82.38 111 ARG A CA 1
ATOM 867 C C . ARG A 1 111 ? 15.370 10.194 -4.541 1.00 82.38 111 ARG A C 1
ATOM 869 O O . ARG A 1 111 ? 16.570 10.208 -4.287 1.00 82.38 111 ARG A O 1
ATOM 876 N N . ILE A 1 112 ? 14.760 9.130 -5.053 1.00 86.50 112 ILE A N 1
ATOM 877 C CA . ILE A 1 112 ? 15.422 7.923 -5.557 1.00 86.50 112 ILE A CA 1
ATOM 878 C C . ILE A 1 112 ? 15.295 7.914 -7.081 1.00 86.50 112 ILE A C 1
ATOM 880 O O . ILE A 1 112 ? 14.310 8.387 -7.645 1.00 86.50 112 ILE A O 1
ATOM 884 N N . SER A 1 113 ? 16.304 7.373 -7.764 1.00 90.25 113 SER A N 1
ATOM 885 C CA . SER A 1 113 ? 16.227 7.137 -9.206 1.00 90.25 113 SER A CA 1
ATOM 886 C C . SER A 1 113 ? 14.987 6.295 -9.538 1.00 90.25 113 SER A C 1
ATOM 888 O O . SER A 1 113 ? 14.886 5.177 -9.025 1.00 90.25 113 SER A O 1
ATOM 890 N N . PRO A 1 114 ? 14.086 6.745 -10.435 1.00 87.94 114 PRO A N 1
ATOM 891 C CA . PRO A 1 114 ? 12.914 5.961 -10.822 1.00 87.94 114 PRO A CA 1
ATOM 892 C C . PRO A 1 114 ? 13.280 4.552 -11.292 1.00 87.94 114 PRO A C 1
ATOM 894 O O . PRO A 1 114 ? 12.581 3.597 -10.985 1.00 87.94 114 PRO A O 1
ATOM 897 N N . LYS A 1 115 ? 14.425 4.395 -11.972 1.00 89.50 115 LYS A N 1
ATOM 898 C CA . LYS A 1 115 ? 14.913 3.083 -12.420 1.00 89.50 115 LYS A CA 1
ATOM 899 C C . LYS A 1 115 ? 15.171 2.136 -11.253 1.00 89.50 115 LYS A C 1
ATOM 901 O O . LYS A 1 115 ? 14.793 0.976 -11.332 1.00 89.50 115 LYS A O 1
ATOM 906 N N . LEU A 1 116 ? 15.802 2.633 -10.189 1.00 90.06 116 LEU A N 1
ATOM 907 C CA . LEU A 1 116 ? 16.080 1.831 -9.002 1.00 90.06 116 LEU A CA 1
ATOM 908 C C . LEU A 1 116 ? 14.784 1.509 -8.255 1.00 90.06 116 LEU A C 1
ATOM 910 O O . LEU A 1 116 ? 14.585 0.369 -7.861 1.00 90.06 116 LEU A O 1
ATOM 914 N N . PHE A 1 117 ? 13.887 2.490 -8.129 1.00 90.38 117 PHE A N 1
ATOM 915 C CA . PHE A 1 117 ? 12.586 2.301 -7.490 1.00 90.38 117 PHE A CA 1
ATOM 916 C C . PHE A 1 117 ? 11.753 1.220 -8.191 1.00 90.38 117 PHE A C 1
ATOM 918 O O . PHE A 1 117 ? 11.287 0.291 -7.542 1.00 90.38 117 PHE A O 1
ATOM 925 N N . TYR A 1 118 ? 11.619 1.296 -9.518 1.00 89.88 118 TYR A N 1
ATOM 926 C CA . TYR A 1 118 ? 10.865 0.301 -10.282 1.00 89.88 118 TYR A CA 1
ATOM 927 C C . TYR A 1 118 ? 11.572 -1.056 -10.366 1.00 89.88 118 TYR A C 1
ATOM 929 O O . TYR A 1 118 ? 10.888 -2.072 -10.400 1.00 89.88 118 TYR A O 1
ATOM 937 N N . ALA A 1 119 ? 12.909 -1.101 -10.384 1.00 91.62 119 ALA A N 1
ATOM 938 C CA . ALA A 1 119 ? 13.646 -2.365 -10.319 1.00 91.62 119 ALA A CA 1
ATOM 939 C C . ALA A 1 119 ? 13.419 -3.070 -8.977 1.00 91.62 119 ALA A C 1
ATOM 941 O O . ALA A 1 119 ? 13.108 -4.254 -8.961 1.00 91.62 119 ALA A O 1
ATOM 942 N N . TYR A 1 120 ? 13.500 -2.321 -7.876 1.00 91.81 120 TYR A N 1
ATOM 943 C CA . TYR A 1 120 ? 13.201 -2.823 -6.540 1.00 91.81 120 TYR A CA 1
ATOM 944 C C . TYR A 1 120 ? 11.748 -3.300 -6.426 1.00 91.81 1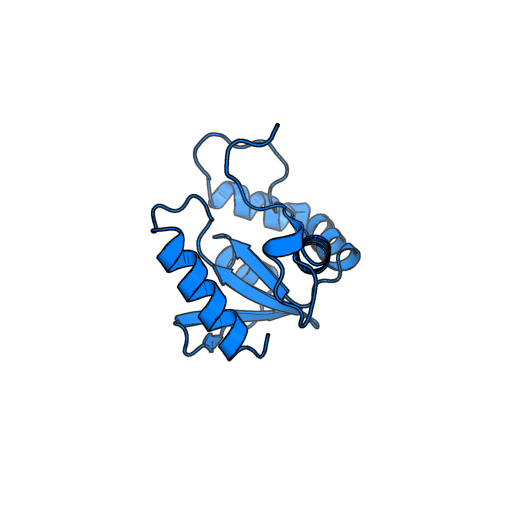20 TYR A C 1
ATOM 946 O O . TYR A 1 120 ? 11.506 -4.427 -6.014 1.00 91.81 120 TYR A O 1
ATOM 954 N N . PHE A 1 121 ? 10.789 -2.488 -6.887 1.00 91.50 121 PHE A N 1
ATOM 955 C CA . PHE A 1 121 ? 9.375 -2.863 -6.907 1.00 91.50 121 PHE A CA 1
ATOM 956 C C . PHE A 1 121 ? 9.123 -4.147 -7.697 1.00 91.50 121 PHE A C 1
ATOM 958 O O . PHE A 1 121 ? 8.430 -5.042 -7.217 1.00 91.50 121 PHE A O 1
ATOM 965 N N . LYS A 1 122 ? 9.715 -4.252 -8.890 1.00 90.75 122 LYS A N 1
ATOM 966 C CA . LYS A 1 122 ? 9.603 -5.440 -9.732 1.00 90.75 122 LYS A CA 1
ATOM 967 C C . LYS A 1 122 ? 10.143 -6.681 -9.018 1.00 90.75 122 LYS A C 1
ATOM 969 O O . LYS A 1 122 ? 9.436 -7.678 -8.985 1.00 90.75 122 LYS A O 1
ATOM 974 N N . GLU A 1 123 ? 11.342 -6.608 -8.442 1.00 91.88 123 GLU A N 1
ATOM 975 C CA . GLU A 1 123 ? 11.939 -7.730 -7.707 1.00 91.88 123 GLU A CA 1
ATOM 976 C C . GLU A 1 123 ? 11.028 -8.178 -6.557 1.00 91.88 123 GLU A C 1
ATOM 978 O O . GLU A 1 123 ? 10.726 -9.360 -6.434 1.00 91.88 123 GLU A O 1
ATOM 983 N N . THR A 1 124 ? 10.495 -7.235 -5.772 1.00 92.12 124 THR A N 1
ATOM 984 C CA . THR A 1 124 ? 9.555 -7.550 -4.688 1.00 92.12 124 THR A CA 1
ATOM 985 C C . THR A 1 124 ? 8.302 -8.264 -5.192 1.00 92.12 124 THR A C 1
ATOM 987 O O . THR A 1 124 ? 7.903 -9.260 -4.592 1.00 92.12 124 THR A O 1
ATOM 990 N N . MET A 1 125 ? 7.678 -7.794 -6.281 1.00 90.44 125 MET A N 1
ATOM 991 C CA . MET A 1 125 ? 6.489 -8.460 -6.836 1.00 90.44 125 MET A CA 1
ATOM 992 C C . MET A 1 125 ? 6.813 -9.880 -7.320 1.00 90.44 125 MET A C 1
ATOM 994 O O . MET A 1 125 ? 6.082 -10.812 -6.991 1.00 90.44 125 MET A O 1
ATOM 998 N N . GLN A 1 126 ? 7.948 -10.062 -8.004 1.00 89.12 126 GLN A N 1
ATOM 999 C CA . GLN A 1 126 ? 8.373 -11.370 -8.507 1.00 89.12 126 GLN A CA 1
ATOM 1000 C C . GLN A 1 126 ? 8.623 -12.369 -7.371 1.00 89.12 126 GLN A C 1
ATOM 1002 O O . GLN A 1 126 ? 8.182 -13.515 -7.458 1.00 89.12 126 GLN A O 1
ATOM 1007 N N . THR A 1 127 ? 9.267 -11.943 -6.280 1.00 86.50 127 THR A N 1
ATOM 1008 C CA . THR A 1 127 ? 9.493 -12.794 -5.099 1.00 86.50 127 THR A CA 1
ATOM 1009 C C . THR A 1 127 ? 8.184 -13.150 -4.389 1.00 86.50 127 THR A C 1
ATOM 1011 O O . THR A 1 127 ? 8.068 -14.232 -3.817 1.00 86.50 127 THR A O 1
ATOM 1014 N N . LEU A 1 128 ? 7.172 -12.280 -4.457 1.00 85.25 128 LEU A N 1
ATOM 1015 C CA . LEU A 1 128 ? 5.823 -12.553 -3.946 1.00 85.25 128 LEU A CA 1
ATOM 1016 C C . LEU A 1 128 ? 4.990 -13.465 -4.865 1.00 85.25 128 LEU A C 1
ATOM 1018 O O . LEU A 1 128 ? 3.899 -13.875 -4.470 1.00 85.25 128 LEU A O 1
ATOM 1022 N N . GLY A 1 129 ? 5.491 -13.799 -6.058 1.00 85.44 129 GLY A N 1
ATOM 1023 C CA . GLY A 1 129 ? 4.805 -14.650 -7.031 1.00 85.44 129 GLY A CA 1
ATOM 1024 C C . GLY A 1 129 ? 3.845 -13.910 -7.969 1.00 85.44 129 GLY A C 1
ATOM 1025 O O . GLY A 1 129 ? 2.948 -14.554 -8.513 1.00 85.44 129 GLY A O 1
ATOM 1026 N N . TYR A 1 130 ? 4.031 -12.596 -8.153 1.00 77.56 130 TYR A N 1
ATOM 1027 C CA . TYR A 1 130 ? 3.260 -11.739 -9.066 1.00 77.56 130 TYR A CA 1
ATOM 1028 C C . TYR A 1 130 ? 4.065 -11.312 -10.302 1.00 77.56 130 TYR A C 1
ATOM 1030 O O . TYR A 1 130 ? 5.305 -11.146 -10.205 1.00 77.56 130 TYR A O 1
#

Radius of gyration: 17.51 Å; chains: 1; bounding box: 31×36×54 Å

Organism: NCBI:txid1185653

pLDDT: mean 86.37, std 13.62, range [46.19, 97.75]

Foldseek 3Di:
DPDPDDPPVVPDPPDDDDPVRVVVLDDDDQLDPDDDDPDDDLVVSLVSNQVCVVPVVVVCVVSVHQEAEDAQCQVSVCVNQVFDWDQDPLRWIWTDHDNHIYIYAHHPPPPDDVVVRVVSVVVVVVSVVD